Protein AF-A0A661W7A0-F1 (afdb_monomer_lite)

Structure (mmCIF, N/CA/C/O backbone):
data_AF-A0A661W7A0-F1
#
_entry.id   AF-A0A661W7A0-F1
#
loop_
_atom_site.group_PDB
_atom_site.id
_atom_site.type_symbol
_atom_site.label_atom_id
_atom_site.label_alt_id
_atom_site.label_comp_id
_atom_site.label_asym_id
_atom_site.label_entity_id
_atom_site.label_seq_id
_atom_site.pdbx_PDB_ins_code
_atom_site.Cartn_x
_atom_site.Cartn_y
_atom_site.Cartn_z
_atom_site.occupancy
_atom_site.B_iso_or_equiv
_atom_site.auth_seq_id
_atom_site.auth_comp_id
_atom_site.auth_asym_id
_atom_site.auth_atom_id
_atom_site.pdbx_PDB_model_num
ATOM 1 N N . MET A 1 1 ? -23.588 1.847 -6.079 1.00 53.62 1 MET A N 1
ATOM 2 C CA . MET A 1 1 ? -22.283 1.368 -5.558 1.00 53.62 1 MET A CA 1
ATOM 3 C C . MET A 1 1 ? -22.310 1.376 -4.038 1.00 53.62 1 MET A C 1
ATOM 5 O O . MET A 1 1 ? -22.536 2.432 -3.461 1.00 53.62 1 MET A O 1
ATOM 9 N N . THR A 1 2 ? -22.103 0.226 -3.394 1.00 63.53 2 THR A N 1
ATOM 10 C CA . THR A 1 2 ? -21.972 0.144 -1.929 1.00 63.53 2 THR A CA 1
ATOM 11 C C . THR A 1 2 ? -20.716 0.902 -1.459 1.00 63.53 2 THR A C 1
ATOM 13 O O . THR A 1 2 ? -19.738 0.990 -2.209 1.00 63.53 2 THR A O 1
ATOM 16 N N . PRO A 1 3 ? -20.699 1.461 -0.232 1.00 67.06 3 PRO A N 1
ATOM 17 C CA . PRO A 1 3 ? -19.574 2.262 0.277 1.00 67.06 3 PRO A CA 1
ATOM 18 C C . PRO A 1 3 ? -18.248 1.486 0.314 1.00 67.06 3 PRO A C 1
ATOM 20 O O . PRO A 1 3 ? -17.176 2.083 0.244 1.00 67.06 3 PRO A O 1
ATOM 23 N N . ILE A 1 4 ? -18.316 0.153 0.369 1.00 67.00 4 ILE A N 1
ATOM 24 C CA . ILE A 1 4 ? -17.153 -0.737 0.340 1.00 67.00 4 ILE A CA 1
ATOM 25 C C . ILE A 1 4 ? -16.470 -0.752 -1.037 1.00 67.00 4 ILE A C 1
ATOM 27 O O . ILE A 1 4 ? -15.250 -0.650 -1.119 1.00 67.00 4 ILE A O 1
ATOM 31 N N . VAL A 1 5 ? -17.259 -0.780 -2.119 1.00 69.75 5 VAL A N 1
ATOM 32 C CA . VAL A 1 5 ? -16.752 -0.827 -3.499 1.00 69.75 5 VAL A CA 1
ATOM 33 C C . VAL A 1 5 ? -16.096 0.499 -3.869 1.00 69.75 5 VAL A C 1
ATOM 35 O O . VAL A 1 5 ? -15.053 0.501 -4.511 1.00 69.75 5 VAL A O 1
ATOM 38 N N . LYS A 1 6 ? -16.646 1.629 -3.398 1.00 76.12 6 LYS A N 1
ATOM 39 C CA . LYS A 1 6 ? -16.010 2.945 -3.578 1.00 76.12 6 LYS A CA 1
ATOM 40 C C . LYS A 1 6 ? -14.632 3.012 -2.912 1.00 76.12 6 LYS A C 1
ATOM 42 O O . LYS A 1 6 ? -13.691 3.486 -3.530 1.00 76.12 6 LYS A O 1
ATOM 47 N N . ARG A 1 7 ? -14.492 2.513 -1.678 1.00 76.50 7 ARG A N 1
ATOM 48 C CA . ARG A 1 7 ? -13.205 2.507 -0.953 1.00 76.50 7 ARG A CA 1
ATOM 49 C C . ARG A 1 7 ? -12.170 1.611 -1.625 1.00 76.50 7 ARG A C 1
ATOM 51 O O . ARG A 1 7 ? -11.028 2.021 -1.781 1.00 76.50 7 ARG A O 1
ATOM 58 N N . PHE A 1 8 ? -12.584 0.423 -2.060 1.00 78.81 8 PHE A N 1
ATOM 59 C CA . PHE A 1 8 ? -11.712 -0.471 -2.815 1.00 78.81 8 PHE A CA 1
ATOM 60 C C . PHE A 1 8 ? -11.261 0.165 -4.139 1.00 78.81 8 PHE A C 1
ATOM 62 O O . PHE A 1 8 ? -10.077 0.140 -4.446 1.00 78.81 8 PHE A O 1
ATOM 69 N N . ALA A 1 9 ? -12.164 0.835 -4.864 1.00 80.69 9 ALA A N 1
ATOM 70 C CA . ALA A 1 9 ? -11.811 1.566 -6.082 1.00 80.69 9 ALA A CA 1
ATOM 71 C C . ALA A 1 9 ? -10.786 2.688 -5.831 1.00 80.69 9 ALA A C 1
ATOM 73 O O . ALA A 1 9 ? -9.892 2.874 -6.648 1.00 80.69 9 ALA A O 1
ATOM 74 N N . VAL A 1 10 ? -10.865 3.393 -4.694 1.00 84.88 10 VAL A N 1
ATOM 75 C CA . VAL A 1 10 ? -9.853 4.396 -4.308 1.00 84.88 10 VAL A CA 1
ATOM 76 C C . VAL A 1 10 ? -8.488 3.746 -4.072 1.00 84.88 10 VAL A C 1
ATOM 78 O O . VAL A 1 10 ? -7.489 4.268 -4.553 1.00 84.88 10 VAL A O 1
ATOM 81 N N . VAL A 1 11 ? -8.433 2.600 -3.384 1.00 85.06 11 VAL A N 1
ATOM 82 C CA . VAL A 1 11 ? -7.173 1.863 -3.169 1.00 85.06 11 VAL A CA 1
ATOM 83 C C . VAL A 1 11 ? -6.570 1.414 -4.500 1.00 85.06 11 VAL A C 1
ATOM 85 O O . VAL A 1 11 ? -5.377 1.596 -4.714 1.00 85.06 11 VAL A O 1
ATOM 88 N N . VAL A 1 12 ? -7.392 0.888 -5.412 1.00 85.81 12 VAL A N 1
ATOM 89 C CA . VAL A 1 12 ? -6.949 0.471 -6.752 1.00 85.81 12 VAL A CA 1
ATOM 90 C C . VAL A 1 12 ? -6.457 1.664 -7.576 1.00 85.81 12 VAL A C 1
ATOM 92 O O . VAL A 1 12 ? -5.419 1.569 -8.221 1.00 85.81 12 VAL A O 1
ATOM 95 N N . ALA A 1 13 ? -7.154 2.802 -7.531 1.00 87.12 13 ALA A N 1
ATOM 96 C CA . ALA A 1 13 ? -6.725 4.015 -8.224 1.00 87.12 13 ALA A CA 1
ATOM 97 C C . ALA A 1 13 ? -5.393 4.553 -7.672 1.00 87.12 13 ALA A C 1
ATOM 99 O O . ALA A 1 13 ? -4.524 4.954 -8.443 1.00 87.12 13 ALA A O 1
ATOM 100 N N . LEU A 1 14 ? -5.211 4.524 -6.348 1.00 86.88 14 LEU A N 1
ATOM 101 C CA . LEU A 1 14 ? -3.973 4.950 -5.698 1.00 86.88 14 LEU A CA 1
ATOM 102 C C . LEU A 1 14 ? -2.806 3.996 -6.007 1.00 86.88 14 LEU A C 1
ATOM 104 O O . LEU A 1 14 ? -1.687 4.458 -6.223 1.00 86.88 14 LEU A O 1
ATOM 108 N N . LEU A 1 15 ? -3.076 2.687 -6.086 1.00 87.62 15 LEU A N 1
ATOM 109 C CA . L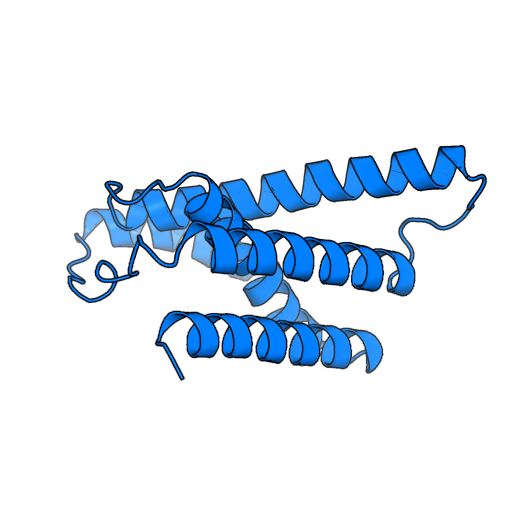EU A 1 15 ? -2.102 1.681 -6.513 1.00 87.62 15 LEU A CA 1
ATOM 110 C C . LEU A 1 15 ? -1.653 1.954 -7.952 1.00 87.62 15 LEU A C 1
ATOM 112 O O . LEU A 1 15 ? -0.465 2.106 -8.199 1.00 87.62 15 LEU A O 1
ATOM 116 N N . ALA A 1 16 ? -2.602 2.137 -8.875 1.00 87.44 16 ALA A N 1
ATOM 117 C CA . ALA A 1 16 ? -2.297 2.447 -10.271 1.00 87.44 16 ALA A CA 1
ATOM 118 C C . ALA A 1 16 ? -1.503 3.757 -10.427 1.00 87.44 16 ALA A C 1
ATOM 120 O O . ALA A 1 16 ? -0.582 3.826 -11.237 1.00 87.44 16 ALA A O 1
ATOM 121 N N . ALA A 1 17 ? -1.826 4.789 -9.640 1.00 87.12 17 ALA A N 1
ATOM 122 C CA . ALA A 1 17 ? -1.077 6.044 -9.636 1.00 87.12 17 ALA A CA 1
ATOM 123 C C . ALA A 1 17 ? 0.360 5.863 -9.119 1.00 87.12 17 ALA A C 1
ATOM 125 O O . ALA A 1 17 ? 1.289 6.444 -9.678 1.00 87.12 17 ALA A O 1
ATOM 126 N N . THR A 1 18 ? 0.544 5.047 -8.077 1.00 86.31 18 THR A N 1
ATOM 127 C CA . THR A 1 18 ? 1.868 4.725 -7.526 1.00 86.31 18 THR A CA 1
ATOM 128 C C . THR A 1 18 ? 2.696 3.937 -8.535 1.00 86.31 18 THR A C 1
ATOM 130 O O . THR A 1 18 ? 3.824 4.327 -8.824 1.00 86.31 18 THR A O 1
ATOM 133 N N . ASP A 1 19 ? 2.119 2.897 -9.136 1.00 86.19 19 ASP A N 1
ATOM 134 C CA . ASP A 1 19 ? 2.790 2.063 -10.135 1.00 86.19 19 ASP A CA 1
ATOM 135 C C . ASP A 1 19 ? 3.199 2.889 -11.357 1.00 86.19 19 ASP A C 1
ATOM 137 O O . ASP A 1 19 ? 4.326 2.770 -11.834 1.00 86.19 19 ASP A O 1
ATOM 141 N N . LEU A 1 20 ? 2.328 3.792 -11.823 1.00 86.25 20 LEU A N 1
ATOM 142 C CA . LEU A 1 20 ? 2.634 4.690 -12.934 1.00 86.25 20 LEU A CA 1
ATOM 143 C C . LEU A 1 20 ? 3.750 5.683 -12.578 1.00 86.25 20 LEU A C 1
ATOM 145 O O . LEU A 1 20 ? 4.636 5.918 -13.394 1.00 86.25 20 LEU A O 1
ATOM 149 N N . ALA A 1 21 ? 3.746 6.237 -11.361 1.00 85.50 21 ALA A N 1
ATOM 150 C CA . ALA A 1 21 ? 4.817 7.115 -10.893 1.00 85.50 21 ALA A CA 1
ATOM 151 C C . ALA A 1 21 ? 6.162 6.377 -10.776 1.00 85.50 21 ALA A C 1
ATOM 153 O O . ALA A 1 21 ? 7.207 6.969 -11.053 1.00 85.50 21 ALA A O 1
ATOM 154 N N . VAL A 1 22 ? 6.138 5.094 -10.394 1.00 82.69 22 VAL A N 1
ATOM 155 C CA . VAL A 1 22 ? 7.328 4.236 -10.335 1.00 82.69 22 VAL A CA 1
ATOM 156 C C . VAL A 1 22 ? 7.841 3.904 -11.736 1.00 82.69 22 VAL A C 1
ATOM 158 O O . VAL A 1 22 ? 9.039 4.033 -11.966 1.00 82.69 22 VAL A O 1
ATOM 161 N N . LEU A 1 23 ? 6.954 3.532 -12.667 1.00 82.12 23 LEU A N 1
ATOM 162 C CA . LEU A 1 23 ? 7.311 3.184 -14.049 1.00 82.12 23 LEU A CA 1
ATOM 163 C C . LEU A 1 23 ? 7.808 4.380 -14.868 1.00 82.12 23 LEU A C 1
ATOM 165 O O . LEU A 1 23 ? 8.690 4.215 -15.702 1.00 82.12 23 LEU A O 1
ATOM 169 N N . LEU A 1 24 ? 7.239 5.570 -14.651 1.00 84.31 24 LEU A N 1
ATOM 170 C CA . LEU A 1 24 ? 7.665 6.809 -15.313 1.00 84.31 24 LEU A CA 1
ATOM 171 C C . LEU A 1 24 ? 8.912 7.437 -14.665 1.00 84.31 24 LEU A C 1
ATOM 173 O O . LEU A 1 24 ? 9.349 8.496 -15.107 1.00 84.31 24 LEU A O 1
ATOM 177 N N . ASP A 1 25 ? 9.454 6.813 -13.613 1.00 81.38 25 ASP A N 1
ATOM 178 C CA . ASP A 1 25 ? 10.658 7.242 -12.893 1.00 81.38 25 ASP A CA 1
ATOM 179 C C . ASP A 1 25 ? 10.619 8.715 -12.429 1.00 81.38 25 ASP A C 1
ATOM 181 O O . ASP A 1 25 ? 11.638 9.399 -12.364 1.00 81.38 25 ASP A O 1
ATOM 185 N N . ILE A 1 26 ? 9.431 9.232 -12.079 1.00 84.19 26 ILE A N 1
ATOM 186 C CA . ILE A 1 26 ? 9.266 10.624 -11.630 1.00 84.19 26 ILE A CA 1
ATOM 187 C C . ILE A 1 26 ? 9.753 10.719 -10.175 1.00 84.19 26 ILE A C 1
ATOM 189 O O . ILE A 1 26 ? 9.036 10.279 -9.273 1.00 84.19 26 ILE A O 1
ATOM 193 N N . PRO A 1 27 ? 10.925 11.318 -9.891 1.00 77.06 27 PRO A N 1
ATOM 194 C CA . PRO A 1 27 ? 11.634 11.109 -8.627 1.00 77.06 27 PRO A CA 1
ATOM 195 C C . PRO A 1 27 ? 10.838 11.577 -7.403 1.00 77.06 27 PRO A C 1
ATOM 197 O O . PRO A 1 27 ? 10.703 10.840 -6.430 1.00 77.06 27 PRO A O 1
ATOM 200 N N . VAL A 1 28 ? 10.243 12.772 -7.463 1.00 83.94 28 VAL A N 1
ATOM 201 C CA . VAL A 1 28 ? 9.478 13.349 -6.342 1.00 83.94 28 VAL A CA 1
ATOM 202 C C . VAL A 1 28 ? 8.138 12.637 -6.151 1.00 83.94 28 VAL A C 1
ATOM 204 O O . VAL A 1 28 ? 7.737 12.333 -5.027 1.00 83.94 28 VAL A O 1
ATOM 207 N N . LEU A 1 29 ? 7.449 12.346 -7.256 1.00 79.38 29 LEU A N 1
ATOM 208 C CA . LEU A 1 29 ? 6.123 11.738 -7.231 1.00 79.38 29 LEU A CA 1
ATOM 209 C C . LEU A 1 29 ? 6.200 10.284 -6.752 1.00 79.38 29 LEU A C 1
ATOM 211 O O . LEU A 1 29 ? 5.429 9.886 -5.882 1.00 79.38 29 LEU A O 1
ATOM 215 N N . ARG A 1 30 ? 7.187 9.526 -7.247 1.00 82.31 30 ARG A N 1
ATOM 216 C CA . ARG A 1 30 ? 7.477 8.157 -6.815 1.00 82.31 30 ARG A CA 1
ATOM 217 C C . ARG A 1 30 ? 7.776 8.086 -5.323 1.00 82.31 30 ARG A C 1
ATOM 219 O O . ARG A 1 30 ? 7.245 7.208 -4.651 1.00 82.31 30 ARG A O 1
ATOM 226 N N . GLN A 1 31 ? 8.593 9.003 -4.803 1.00 80.50 31 GLN A N 1
ATOM 227 C CA . GLN A 1 31 ? 8.963 9.015 -3.387 1.00 80.50 31 GLN A CA 1
ATOM 228 C C . GLN A 1 31 ? 7.739 9.271 -2.497 1.00 80.50 31 GLN A C 1
ATOM 230 O O . GLN A 1 31 ? 7.494 8.519 -1.558 1.00 80.50 31 GLN A O 1
ATOM 235 N N . LEU A 1 32 ? 6.947 10.304 -2.810 1.00 84.06 32 LEU A N 1
ATOM 236 C CA . LEU A 1 32 ? 5.788 10.699 -2.003 1.00 84.06 32 LEU A CA 1
ATOM 237 C C . LEU A 1 32 ? 4.657 9.66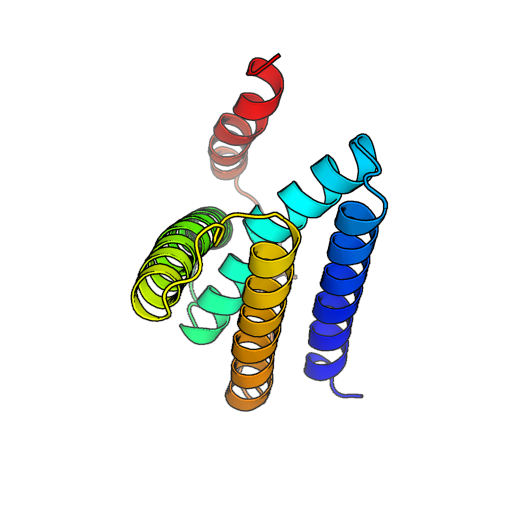7 -2.057 1.00 84.06 32 LEU A C 1
ATOM 239 O O . LEU A 1 32 ? 4.157 9.256 -1.008 1.00 84.06 32 LEU A O 1
ATOM 243 N N . LEU A 1 33 ? 4.259 9.238 -3.261 1.00 84.56 33 LEU A N 1
ATOM 244 C CA . LEU A 1 33 ? 3.203 8.236 -3.417 1.00 84.56 33 LEU A CA 1
ATOM 245 C C . LEU A 1 33 ? 3.654 6.872 -2.923 1.00 84.56 33 LEU A C 1
ATOM 247 O O . LEU A 1 33 ? 2.913 6.247 -2.175 1.00 84.56 33 LEU A O 1
ATOM 251 N N . GLY A 1 34 ? 4.866 6.441 -3.276 1.00 83.88 34 GLY A N 1
ATOM 252 C CA . GLY A 1 34 ? 5.421 5.174 -2.819 1.00 83.88 34 GLY A CA 1
ATOM 253 C C . GLY A 1 34 ? 5.457 5.114 -1.299 1.00 83.88 34 GLY A C 1
ATOM 254 O O . GLY A 1 34 ? 4.861 4.217 -0.710 1.00 83.88 34 GLY A O 1
ATOM 255 N N . PHE A 1 35 ? 6.063 6.108 -0.646 1.00 84.69 35 PHE A N 1
ATOM 256 C CA . PHE A 1 35 ? 6.107 6.160 0.813 1.00 84.69 35 PHE A CA 1
ATOM 257 C C . PHE A 1 35 ? 4.701 6.135 1.422 1.00 84.69 35 PHE A C 1
ATOM 259 O O . PHE A 1 35 ? 4.388 5.264 2.229 1.00 84.69 35 PHE A O 1
ATOM 266 N N . SER A 1 36 ? 3.812 7.035 0.995 1.00 85.38 36 SER A N 1
ATOM 267 C CA . SER A 1 36 ? 2.457 7.099 1.551 1.00 85.38 36 SER A CA 1
ATOM 268 C C . SER A 1 36 ? 1.679 5.792 1.338 1.00 85.38 36 SER A C 1
ATOM 270 O O . SER A 1 36 ? 0.999 5.309 2.246 1.00 85.38 36 SER A O 1
ATOM 272 N N . PHE A 1 37 ? 1.820 5.170 0.167 1.00 86.62 37 PHE A N 1
ATOM 273 C CA . PHE A 1 37 ? 1.149 3.921 -0.158 1.00 86.62 37 PHE A CA 1
ATOM 274 C C . PHE A 1 37 ? 1.694 2.756 0.670 1.00 86.62 37 PHE A C 1
ATOM 276 O O . PHE A 1 37 ? 0.940 2.116 1.406 1.00 86.62 37 PHE A O 1
ATOM 283 N N . PHE A 1 38 ? 3.001 2.501 0.598 1.00 85.44 38 PHE A N 1
ATOM 284 C CA . PHE A 1 38 ? 3.644 1.355 1.241 1.00 85.44 38 PHE A CA 1
ATOM 285 C C . PHE A 1 38 ? 3.641 1.441 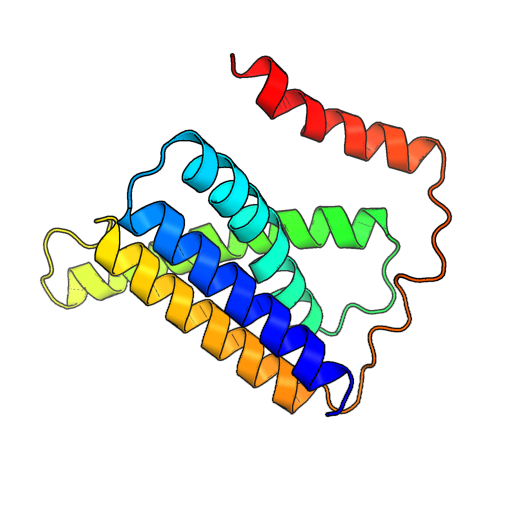2.770 1.00 85.44 38 PHE A C 1
ATOM 287 O O . PHE A 1 38 ? 3.661 0.402 3.429 1.00 85.44 38 PHE A O 1
ATOM 294 N N . THR A 1 39 ? 3.575 2.639 3.355 1.00 86.25 39 THR A N 1
ATOM 295 C CA . THR A 1 39 ? 3.554 2.827 4.815 1.00 86.25 39 THR A CA 1
ATOM 296 C C . THR A 1 39 ? 2.174 2.627 5.435 1.00 86.25 39 THR A C 1
ATOM 298 O O . THR A 1 39 ? 2.086 2.173 6.575 1.00 86.25 39 THR A O 1
ATOM 301 N N . PHE A 1 40 ? 1.091 2.953 4.726 1.00 84.19 40 PHE A N 1
ATOM 302 C CA . PHE A 1 40 ? -0.251 2.933 5.317 1.00 84.19 40 PHE A CA 1
ATOM 303 C C . PHE A 1 40 ? -1.177 1.902 4.679 1.00 84.19 40 PHE A C 1
ATOM 305 O O . PHE A 1 40 ? -1.877 1.185 5.391 1.00 84.19 40 PHE A O 1
ATOM 312 N N . VAL A 1 41 ? -1.209 1.807 3.350 1.00 86.06 41 VAL A N 1
ATOM 313 C CA . VAL A 1 41 ? -2.256 1.066 2.636 1.00 86.06 41 VAL A CA 1
ATOM 314 C C . VAL A 1 41 ? -2.252 -0.433 2.939 1.00 86.06 41 VAL A C 1
ATOM 316 O O . VAL A 1 41 ? -3.311 -0.931 3.335 1.00 86.06 41 VAL A O 1
ATOM 319 N N . PRO A 1 42 ? -1.135 -1.180 2.805 1.00 84.44 42 PRO A N 1
ATOM 320 C CA . PRO A 1 42 ? -1.175 -2.618 3.037 1.00 84.44 42 PRO A CA 1
ATOM 321 C C . PRO A 1 42 ? -1.404 -2.915 4.525 1.00 84.44 42 PRO A C 1
ATOM 323 O O . PRO A 1 42 ? -2.188 -3.803 4.847 1.00 84.44 42 PRO A O 1
ATOM 326 N N . GLY A 1 43 ? -0.854 -2.106 5.436 1.00 86.75 43 GLY A N 1
ATOM 327 C CA . GLY A 1 43 ? -1.140 -2.183 6.869 1.00 86.75 43 GLY A CA 1
ATOM 328 C C . GLY A 1 43 ? -2.624 -2.026 7.221 1.00 86.75 43 GLY A C 1
ATOM 329 O O . GLY A 1 43 ? -3.177 -2.851 7.949 1.00 86.75 43 GLY A O 1
ATOM 330 N N . ILE A 1 44 ? -3.312 -1.029 6.653 1.00 83.25 44 ILE A N 1
ATOM 331 C CA . ILE A 1 44 ? -4.763 -0.842 6.838 1.00 83.25 44 ILE A CA 1
ATOM 332 C C . ILE A 1 44 ? -5.536 -2.053 6.295 1.00 83.25 44 ILE A C 1
ATOM 334 O O . ILE A 1 44 ? -6.499 -2.512 6.916 1.00 83.25 44 ILE A O 1
ATOM 338 N N . LEU A 1 45 ? -5.116 -2.585 5.145 1.00 82.12 45 LEU A N 1
ATOM 339 C CA . LEU A 1 45 ? -5.748 -3.737 4.499 1.00 82.12 45 LEU A CA 1
ATOM 340 C C . LEU A 1 45 ? -5.621 -5.009 5.348 1.00 82.12 45 LEU A C 1
ATOM 342 O O . LEU A 1 45 ? -6.592 -5.750 5.513 1.00 82.12 45 LEU A O 1
ATOM 346 N N . VAL A 1 46 ? -4.449 -5.240 5.939 1.00 83.38 46 VAL A N 1
ATOM 347 C CA . VAL A 1 46 ? -4.219 -6.382 6.827 1.00 83.38 46 VAL A CA 1
ATOM 348 C C . VAL A 1 46 ? -4.946 -6.173 8.164 1.00 83.38 46 VAL A C 1
ATOM 350 O O . VAL A 1 46 ? -5.616 -7.090 8.632 1.00 83.38 46 VAL A O 1
ATOM 353 N N . LEU A 1 47 ? -4.966 -4.962 8.735 1.00 81.75 47 LEU A N 1
ATOM 354 C CA . LEU A 1 47 ? -5.769 -4.643 9.932 1.00 81.75 47 LEU A CA 1
ATOM 355 C C . LEU A 1 47 ? -7.248 -4.991 9.760 1.00 81.75 47 LEU A C 1
ATOM 357 O O . LEU A 1 47 ? -7.905 -5.522 10.661 1.00 81.75 47 LEU A O 1
ATOM 361 N N . TYR A 1 48 ? -7.767 -4.690 8.578 1.00 74.12 48 TYR A N 1
ATOM 362 C CA . TYR A 1 48 ? -9.128 -4.995 8.197 1.00 74.12 48 TYR A CA 1
ATOM 363 C C . TYR A 1 48 ? -9.372 -6.500 8.068 1.00 74.12 48 TYR A C 1
ATOM 365 O O . TYR A 1 48 ? -10.405 -7.004 8.518 1.00 74.12 48 TYR A O 1
ATOM 373 N N . LEU A 1 49 ? -8.398 -7.237 7.530 1.00 74.62 49 LEU A N 1
ATOM 374 C CA . LEU A 1 49 ? -8.425 -8.693 7.524 1.00 74.62 49 LEU A CA 1
ATOM 375 C C . LEU A 1 49 ? -8.454 -9.249 8.958 1.00 74.62 49 LEU A C 1
ATOM 377 O O . LEU A 1 49 ? -9.182 -10.199 9.223 1.00 74.62 49 LEU A O 1
ATOM 381 N N . LEU A 1 50 ? -7.754 -8.646 9.919 1.00 74.94 50 LEU A N 1
ATOM 382 C CA . LEU A 1 50 ? -7.780 -9.110 11.311 1.00 74.94 50 LEU A CA 1
ATOM 383 C C . LEU A 1 50 ? -9.020 -8.642 12.109 1.00 74.94 50 LEU A C 1
ATOM 385 O O . LEU A 1 50 ? -9.225 -9.108 13.227 1.00 74.94 50 LEU A O 1
ATOM 389 N N . ARG A 1 51 ? -9.891 -7.782 11.553 1.00 70.12 51 ARG A N 1
ATOM 390 C CA . ARG A 1 51 ? -11.083 -7.206 12.227 1.00 70.12 51 ARG A CA 1
ATOM 391 C C . ARG A 1 51 ? -10.771 -6.475 13.543 1.00 70.12 51 ARG A C 1
ATOM 393 O O . ARG A 1 51 ? -11.572 -6.483 14.480 1.00 70.12 51 ARG A O 1
ATOM 400 N N . LEU A 1 52 ? -9.645 -5.770 13.598 1.00 65.88 52 LEU A N 1
ATOM 401 C CA . LEU A 1 52 ? -9.206 -5.011 14.774 1.00 65.88 52 LEU A CA 1
ATOM 402 C C . LEU A 1 52 ? -9.958 -3.663 14.924 1.00 65.88 52 LEU A C 1
ATOM 404 O O . LEU A 1 52 ? -9.400 -2.570 14.858 1.00 65.88 52 LEU A O 1
ATOM 408 N N . GLY A 1 53 ? -11.284 -3.730 15.095 1.00 61.56 53 GLY A N 1
ATOM 409 C CA . GLY A 1 53 ? -12.165 -2.553 15.101 1.00 61.56 53 GLY A CA 1
ATOM 410 C C . GLY A 1 53 ? -12.157 -1.738 16.399 1.00 61.56 53 GLY A C 1
ATOM 411 O O . GLY A 1 53 ? -12.430 -0.535 16.362 1.00 61.56 53 GLY A O 1
ATOM 412 N N . ARG A 1 54 ? -11.820 -2.367 17.533 1.00 66.12 54 ARG A N 1
ATOM 413 C CA . ARG A 1 54 ? -11.951 -1.786 18.885 1.00 66.12 54 ARG A CA 1
ATOM 414 C C . ARG A 1 54 ? -10.739 -0.991 19.383 1.00 66.12 54 ARG A C 1
ATOM 416 O O . ARG A 1 54 ? -10.770 -0.509 20.506 1.00 66.12 54 ARG A O 1
ATOM 423 N N . LEU A 1 55 ? -9.699 -0.835 18.568 1.00 70.38 55 LEU A N 1
ATOM 424 C CA . LEU A 1 55 ? -8.482 -0.137 18.981 1.00 70.38 55 LEU A CA 1
ATOM 425 C C . LEU A 1 55 ? -8.641 1.389 18.939 1.00 70.38 55 LEU A C 1
ATOM 427 O O . LEU A 1 55 ? -9.376 1.921 18.091 1.00 70.38 55 LEU A O 1
ATOM 431 N N . GLY A 1 56 ? -7.913 2.073 19.828 1.00 72.44 56 GLY A N 1
ATOM 432 C CA . GLY A 1 56 ? -7.738 3.527 19.801 1.00 72.44 56 GLY A CA 1
ATOM 433 C C . GLY A 1 56 ? -7.079 4.003 18.501 1.00 72.44 56 GLY A C 1
ATOM 434 O O . GLY A 1 56 ? -6.526 3.205 17.742 1.00 72.44 56 GLY A O 1
ATOM 435 N N . LEU A 1 57 ? -7.154 5.303 18.203 1.00 71.44 57 LEU A N 1
ATOM 436 C CA . LEU A 1 57 ? -6.625 5.855 16.948 1.00 71.44 57 LEU A CA 1
ATOM 437 C C . LEU A 1 57 ? -5.108 5.705 16.850 1.00 71.44 57 LEU A C 1
ATOM 439 O O . LEU A 1 57 ? -4.615 5.241 15.825 1.00 71.44 57 LEU A O 1
ATOM 443 N N . THR A 1 58 ? -4.384 6.041 17.916 1.00 75.31 58 THR A N 1
ATOM 444 C CA . THR A 1 58 ? -2.921 5.903 17.955 1.00 75.31 58 THR A CA 1
ATOM 445 C C . THR A 1 58 ? -2.507 4.462 17.736 1.00 75.31 58 THR A C 1
ATOM 447 O O . THR A 1 58 ? -1.668 4.176 16.889 1.00 75.31 58 THR A O 1
ATOM 450 N N . GLU A 1 59 ? -3.170 3.543 18.429 1.00 77.62 59 GLU A N 1
ATOM 451 C CA . GLU A 1 59 ? -2.914 2.116 18.299 1.00 77.62 59 GLU A CA 1
ATOM 452 C C . GLU A 1 59 ? -3.210 1.629 16.878 1.00 77.62 59 GLU A C 1
ATOM 454 O O . GLU A 1 59 ? -2.402 0.914 16.305 1.00 77.62 59 GLU A O 1
ATOM 459 N N . LYS A 1 60 ? -4.297 2.091 16.245 1.00 79.75 60 LYS A N 1
ATOM 460 C CA . LYS A 1 60 ? -4.593 1.788 14.835 1.00 79.75 60 LYS A CA 1
ATOM 461 C C . LYS A 1 60 ? -3.532 2.321 13.883 1.00 79.75 60 LYS A C 1
ATOM 463 O O . LYS A 1 60 ? -3.173 1.606 12.956 1.00 79.75 60 LYS A O 1
ATOM 468 N N . VAL A 1 61 ? -3.051 3.549 14.069 1.00 81.31 61 VAL A N 1
ATOM 469 C CA . VAL A 1 61 ? -2.041 4.139 13.178 1.00 81.31 61 VAL A CA 1
ATOM 470 C C . VAL A 1 61 ? -0.703 3.430 13.352 1.00 81.31 61 VAL A C 1
ATOM 472 O O . VAL A 1 61 ? -0.138 2.965 12.366 1.00 81.31 61 VAL A O 1
ATOM 475 N N . VAL A 1 62 ? -0.228 3.281 14.589 1.00 84.19 62 VAL A N 1
ATOM 476 C CA . VAL A 1 62 ? 1.037 2.599 14.895 1.00 84.19 62 VAL A CA 1
ATOM 477 C C . VAL A 1 62 ? 0.987 1.147 14.430 1.00 84.19 62 VAL A C 1
ATOM 479 O O . VAL A 1 62 ? 1.905 0.687 13.754 1.00 84.19 62 VAL A O 1
ATOM 482 N N . LEU A 1 63 ? -0.109 0.439 14.717 1.00 84.44 63 LEU A N 1
ATOM 483 C CA . LEU A 1 63 ? -0.285 -0.942 14.287 1.00 84.44 63 LEU A CA 1
ATOM 484 C C . LEU A 1 63 ? -0.412 -1.038 12.770 1.00 84.44 63 LEU A C 1
ATOM 486 O O . LEU A 1 63 ? 0.150 -1.953 12.191 1.00 84.44 63 LEU A O 1
ATOM 490 N N . SER A 1 64 ? -1.082 -0.092 12.109 1.00 85.75 64 SER A N 1
ATOM 491 C CA . SER A 1 64 ? -1.141 -0.052 10.649 1.00 85.75 64 SER A CA 1
ATOM 492 C C . SER A 1 64 ? 0.251 0.077 10.055 1.00 85.75 64 SER A C 1
ATOM 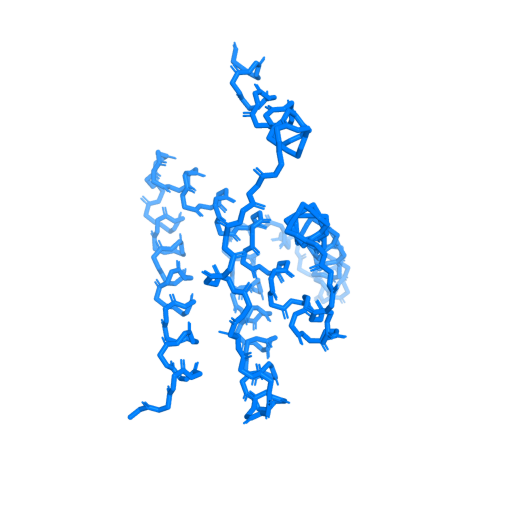494 O O . SER A 1 64 ? 0.610 -0.720 9.200 1.00 85.75 64 S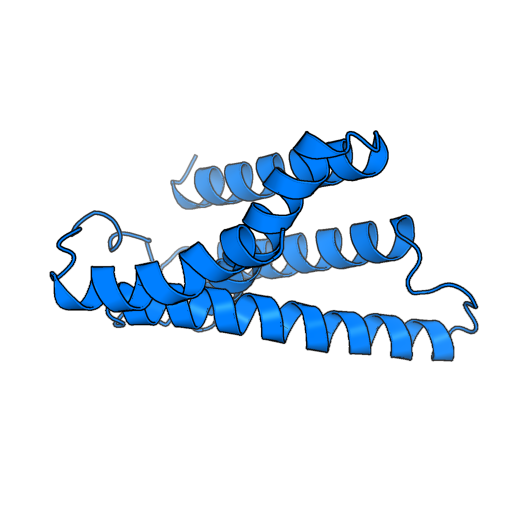ER A O 1
ATOM 496 N N . VAL A 1 65 ? 1.041 1.048 10.512 1.00 88.00 65 VAL A N 1
ATOM 497 C CA . VAL A 1 65 ? 2.399 1.279 10.007 1.00 88.00 65 VAL A CA 1
ATOM 498 C C . VAL A 1 65 ? 3.284 0.062 10.270 1.00 88.00 65 VAL A C 1
ATOM 500 O O . VAL A 1 65 ? 3.933 -0.432 9.349 1.00 88.00 65 VAL A O 1
ATOM 503 N N . GLY A 1 66 ? 3.256 -0.479 11.491 1.00 88.06 66 GLY A N 1
ATOM 504 C CA . GLY A 1 66 ? 4.010 -1.680 11.849 1.00 88.06 66 GLY A CA 1
ATOM 505 C C . GLY A 1 66 ? 3.631 -2.881 10.983 1.00 88.06 66 GLY A C 1
ATOM 506 O O . GLY A 1 66 ? 4.501 -3.529 10.412 1.00 88.06 66 GLY A O 1
ATOM 507 N N . LEU A 1 67 ? 2.333 -3.126 10.802 1.00 87.69 67 LEU A N 1
ATOM 508 C CA . LEU A 1 67 ? 1.813 -4.220 9.981 1.00 87.69 67 LEU A CA 1
ATOM 509 C C . LEU A 1 67 ? 2.142 -4.026 8.495 1.00 87.69 67 LEU A C 1
ATOM 511 O O . LEU A 1 67 ? 2.393 -5.004 7.800 1.00 87.69 67 LEU A O 1
ATOM 515 N N . SER A 1 68 ? 2.197 -2.777 8.025 1.00 90.06 68 SER A N 1
ATOM 516 C CA . SER A 1 68 ? 2.664 -2.401 6.687 1.00 90.06 68 SER A CA 1
ATOM 517 C C . SER A 1 68 ? 4.114 -2.826 6.469 1.00 90.06 68 SER A C 1
ATOM 519 O O . SER A 1 68 ? 4.416 -3.537 5.513 1.00 90.06 68 SER A O 1
ATOM 521 N N . VAL A 1 69 ? 5.001 -2.437 7.390 1.00 90.06 69 VAL A N 1
ATOM 522 C CA . VAL A 1 69 ? 6.437 -2.746 7.327 1.00 90.06 69 VAL A CA 1
ATOM 523 C C . VAL A 1 69 ? 6.677 -4.247 7.478 1.00 90.06 69 VAL A C 1
ATOM 525 O O . VAL A 1 69 ? 7.426 -4.829 6.695 1.00 90.06 69 VAL A O 1
ATOM 528 N N . SER A 1 70 ? 6.009 -4.903 8.432 1.00 91.00 70 SER A N 1
ATOM 529 C CA . SER A 1 70 ? 6.090 -6.357 8.605 1.00 91.00 70 SER A CA 1
ATOM 530 C C . SER A 1 70 ? 5.606 -7.103 7.364 1.00 91.00 70 SER A C 1
ATOM 532 O O . SER A 1 70 ? 6.256 -8.056 6.939 1.00 91.00 70 SER A O 1
ATOM 534 N N . PHE A 1 71 ? 4.502 -6.660 6.753 1.00 90.12 71 PHE A N 1
ATOM 535 C CA . PHE A 1 71 ? 4.009 -7.233 5.505 1.00 90.12 71 PHE A CA 1
ATOM 536 C C . PHE A 1 71 ? 5.026 -7.065 4.374 1.00 90.12 71 PHE A C 1
ATOM 538 O O . PHE A 1 71 ? 5.335 -8.047 3.708 1.00 90.12 71 PHE A O 1
ATOM 545 N N . LEU A 1 72 ? 5.593 -5.866 4.199 1.00 89.12 72 LEU A N 1
ATOM 546 C CA . LEU A 1 72 ? 6.609 -5.601 3.176 1.00 89.12 72 LEU A CA 1
ATOM 547 C C . LEU A 1 72 ? 7.826 -6.521 3.323 1.00 89.12 72 LEU A C 1
ATOM 549 O O . LEU A 1 72 ? 8.270 -7.113 2.344 1.00 89.12 72 LEU A O 1
ATOM 553 N N . MET A 1 73 ? 8.337 -6.670 4.548 1.00 90.06 73 MET A N 1
ATOM 554 C CA . MET A 1 73 ? 9.517 -7.490 4.835 1.00 90.06 73 MET A CA 1
ATOM 555 C C . MET A 1 73 ? 9.255 -8.980 4.604 1.00 90.06 73 MET A C 1
ATOM 557 O O . MET A 1 73 ? 10.030 -9.647 3.919 1.00 90.06 73 MET A O 1
ATOM 561 N N . LEU A 1 74 ? 8.150 -9.509 5.141 1.00 90.06 74 LEU A N 1
ATOM 562 C CA . LEU A 1 74 ? 7.791 -10.920 4.977 1.00 90.06 74 LEU A CA 1
ATOM 563 C C . LEU A 1 74 ? 7.463 -11.250 3.519 1.00 90.06 74 LEU A C 1
ATOM 565 O O . LEU A 1 74 ? 7.886 -12.288 3.012 1.00 90.06 74 LEU A O 1
ATOM 569 N N . TYR A 1 75 ? 6.736 -10.365 2.837 1.00 88.12 75 TYR A N 1
ATOM 570 C CA . TYR A 1 75 ? 6.387 -10.545 1.434 1.00 88.12 75 TYR A CA 1
ATOM 571 C C . TYR A 1 75 ? 7.620 -10.453 0.532 1.00 88.12 75 TYR A C 1
ATOM 573 O O . TYR A 1 75 ? 7.808 -11.308 -0.328 1.00 88.12 75 TYR A O 1
ATOM 581 N N . GLY A 1 76 ? 8.502 -9.479 0.765 1.00 87.75 76 GLY A N 1
ATOM 582 C CA . GLY A 1 76 ? 9.769 -9.364 0.045 1.00 87.75 76 GLY A CA 1
ATOM 583 C C . GLY A 1 76 ? 10.646 -10.605 0.219 1.00 87.75 76 GLY A C 1
ATOM 584 O O . GLY A 1 76 ? 11.156 -11.137 -0.765 1.00 87.75 76 GLY A O 1
ATOM 585 N N . LEU A 1 77 ? 10.752 -11.134 1.444 1.00 87.56 77 LEU A N 1
ATOM 586 C CA . LEU A 1 77 ? 11.464 -12.386 1.715 1.00 87.56 77 LEU A CA 1
ATOM 587 C C . LEU A 1 77 ? 10.831 -13.578 0.983 1.00 87.56 77 LEU A C 1
ATOM 589 O O . LEU A 1 77 ? 11.551 -14.409 0.423 1.00 87.56 77 LEU A O 1
ATOM 593 N N . PHE A 1 78 ? 9.498 -13.656 0.969 1.00 87.12 78 PHE A N 1
ATOM 594 C CA . PHE A 1 78 ? 8.759 -14.693 0.253 1.00 87.12 78 PHE A CA 1
ATOM 595 C C . PHE A 1 78 ? 9.019 -14.630 -1.255 1.00 87.12 78 PHE A C 1
ATOM 597 O O . PHE A 1 78 ? 9.387 -15.644 -1.843 1.00 87.12 78 PHE A O 1
ATOM 604 N N . VAL A 1 79 ? 8.897 -13.449 -1.871 1.00 85.94 79 VAL A N 1
ATOM 605 C CA . VAL A 1 79 ? 9.156 -13.244 -3.305 1.00 85.94 79 VAL A CA 1
ATOM 606 C C . VAL A 1 79 ? 10.604 -13.573 -3.647 1.00 85.94 79 VAL A C 1
ATOM 608 O O . VAL A 1 79 ? 10.853 -14.288 -4.616 1.00 85.94 79 VAL A O 1
ATOM 611 N N . ASN A 1 80 ? 11.557 -13.111 -2.836 1.00 86.62 80 ASN A N 1
ATOM 612 C CA . ASN A 1 80 ? 12.973 -13.392 -3.038 1.00 86.62 80 ASN A CA 1
ATOM 613 C C . ASN A 1 80 ? 13.263 -14.900 -2.988 1.00 86.62 80 ASN A C 1
ATOM 615 O O . ASN A 1 80 ? 13.900 -15.442 -3.887 1.00 86.62 80 ASN A O 1
ATOM 619 N N . SER A 1 81 ? 12.738 -15.593 -1.974 1.00 85.88 81 SER A N 1
ATOM 620 C CA . SER A 1 81 ? 12.934 -17.038 -1.815 1.00 85.88 81 SER A CA 1
ATOM 621 C C . SER A 1 81 ? 12.260 -17.822 -2.943 1.00 85.88 81 SER A C 1
ATOM 623 O O . SER A 1 81 ? 12.892 -18.672 -3.560 1.00 85.88 81 SER A O 1
ATOM 625 N N . ALA A 1 82 ? 11.003 -17.504 -3.267 1.00 85.00 82 ALA A N 1
ATOM 626 C CA . ALA A 1 82 ? 10.265 -18.157 -4.345 1.00 85.00 82 ALA A CA 1
ATOM 627 C C . ALA A 1 82 ? 10.959 -17.983 -5.704 1.00 85.00 82 ALA A C 1
ATOM 629 O O . ALA A 1 82 ? 11.026 -18.923 -6.488 1.00 85.00 82 ALA A O 1
ATOM 630 N N . SER A 1 83 ? 11.523 -16.805 -5.966 1.00 79.88 83 SER A N 1
ATOM 631 C CA . SER A 1 83 ? 12.212 -16.526 -7.226 1.00 79.88 83 SER A CA 1
ATOM 632 C C . SER A 1 83 ? 13.557 -17.246 -7.343 1.00 79.88 83 SER A C 1
ATOM 634 O O . SER A 1 83 ? 13.878 -17.747 -8.419 1.00 79.88 83 SER A O 1
ATOM 636 N N . LEU A 1 84 ? 14.306 -17.370 -6.238 1.00 81.69 84 LEU A N 1
ATOM 637 C CA . LEU A 1 84 ? 15.519 -18.195 -6.183 1.00 81.69 84 LEU A CA 1
ATOM 638 C C . LEU A 1 84 ? 15.208 -19.672 -6.467 1.00 81.69 84 LEU A C 1
ATOM 640 O O . LEU A 1 84 ? 15.949 -20.316 -7.202 1.00 81.69 84 LEU A O 1
ATOM 644 N N . LEU A 1 85 ? 14.090 -20.200 -5.950 1.00 82.62 85 LEU A N 1
ATOM 645 C CA . LEU A 1 85 ? 13.650 -21.572 -6.247 1.00 82.62 85 LEU A CA 1
ATOM 646 C C . LEU A 1 85 ? 13.288 -21.785 -7.727 1.00 82.62 85 LEU A C 1
ATOM 648 O O . LEU A 1 85 ? 13.435 -22.893 -8.235 1.00 82.62 85 LEU A O 1
ATOM 652 N N . VAL A 1 86 ? 12.810 -20.744 -8.412 1.00 79.69 86 VAL A N 1
ATOM 653 C CA . VAL A 1 86 ? 12.452 -20.783 -9.842 1.00 79.69 86 VAL A CA 1
ATOM 654 C C . VAL A 1 86 ? 13.677 -20.546 -10.746 1.00 79.69 86 VAL A C 1
ATOM 656 O O . VAL A 1 86 ? 13.588 -20.729 -11.957 1.00 79.69 86 VAL A O 1
ATOM 659 N N . GLY A 1 87 ? 14.836 -20.197 -10.173 1.00 76.69 87 GLY A N 1
ATOM 660 C CA . GLY A 1 87 ? 16.069 -19.932 -10.920 1.00 76.69 87 GLY A CA 1
ATOM 661 C C . GLY A 1 87 ? 16.109 -18.547 -11.570 1.00 76.69 87 GLY A C 1
ATOM 662 O O . GLY A 1 87 ? 16.764 -18.372 -12.592 1.00 76.69 87 GLY A O 1
ATOM 663 N N . TYR A 1 88 ? 15.380 -17.570 -11.022 1.00 75.12 88 TYR A N 1
ATOM 664 C CA . TYR A 1 88 ? 15.380 -16.197 -11.525 1.00 75.12 88 TYR A CA 1
ATOM 665 C C . TYR A 1 88 ? 16.455 -15.358 -10.819 1.00 75.12 88 TYR A C 1
ATOM 667 O O . TYR A 1 88 ? 16.369 -15.126 -9.613 1.00 75.12 88 TYR A O 1
ATOM 675 N N . ASP A 1 89 ? 17.438 -14.856 -11.571 1.00 69.00 89 ASP A N 1
ATOM 676 C CA . ASP A 1 89 ? 18.637 -14.205 -11.012 1.00 69.00 89 ASP A CA 1
ATOM 677 C C . ASP A 1 89 ? 18.429 -12.758 -10.512 1.00 69.00 89 ASP A C 1
ATOM 679 O O . ASP A 1 89 ? 19.286 -12.214 -9.819 1.00 69.00 89 ASP A O 1
ATOM 683 N N . THR A 1 90 ? 17.303 -12.098 -10.829 1.00 70.00 90 THR A N 1
ATOM 684 C CA . THR A 1 90 ? 17.058 -10.679 -10.456 1.00 70.00 90 THR A CA 1
ATOM 685 C C . THR A 1 90 ? 15.686 -10.417 -9.810 1.00 70.00 90 THR A C 1
ATOM 687 O O . THR A 1 90 ? 14.915 -9.567 -10.268 1.00 70.00 90 THR A O 1
ATOM 690 N N . PRO A 1 91 ? 15.342 -11.112 -8.711 1.00 63.97 91 PRO A N 1
ATOM 691 C CA . PRO A 1 91 ? 13.995 -11.075 -8.136 1.00 63.97 91 PRO A CA 1
ATOM 692 C C . PRO A 1 91 ? 13.613 -9.734 -7.504 1.00 63.97 91 PRO A C 1
ATOM 694 O O . PRO A 1 91 ? 12.438 -9.388 -7.438 1.00 63.97 91 PRO A O 1
ATOM 697 N N . LEU A 1 92 ? 14.615 -8.966 -7.075 1.00 68.31 92 LEU A N 1
ATOM 698 C CA . LEU A 1 92 ? 14.466 -7.655 -6.439 1.00 68.31 92 LEU A CA 1
ATOM 699 C C . LEU A 1 92 ? 14.539 -6.490 -7.439 1.00 68.31 92 LEU A C 1
ATOM 701 O O . LEU A 1 92 ? 14.671 -5.336 -7.036 1.00 68.31 92 LEU A O 1
ATOM 705 N N . SER A 1 93 ? 14.462 -6.774 -8.742 1.00 79.31 93 SER A N 1
ATOM 706 C CA . SER A 1 93 ? 14.333 -5.725 -9.753 1.00 79.31 93 SER A CA 1
ATOM 707 C C . SER A 1 93 ? 13.004 -4.973 -9.584 1.00 79.31 93 SER A C 1
ATOM 709 O O . SER A 1 93 ? 11.999 -5.535 -9.144 1.00 79.31 93 SER A O 1
ATOM 711 N N . THR A 1 94 ? 12.979 -3.689 -9.944 1.00 76.38 94 THR A N 1
ATOM 712 C CA . THR A 1 94 ? 11.840 -2.790 -9.699 1.00 76.38 94 THR A CA 1
ATOM 713 C C . THR A 1 94 ? 10.535 -3.339 -10.273 1.00 76.38 94 THR A C 1
ATOM 715 O O . THR A 1 94 ? 9.507 -3.332 -9.605 1.00 76.38 94 THR A O 1
ATOM 718 N N . VAL A 1 95 ? 10.576 -3.871 -11.496 1.00 78.94 95 VAL A N 1
ATOM 719 C CA . VAL A 1 95 ? 9.388 -4.373 -12.200 1.00 78.94 95 VAL A CA 1
ATOM 720 C C . VAL A 1 95 ? 8.776 -5.610 -11.518 1.00 78.94 95 VAL A C 1
ATOM 722 O O . VAL A 1 95 ? 7.595 -5.550 -11.173 1.00 78.94 95 VAL A O 1
ATOM 725 N N . PRO A 1 96 ? 9.511 -6.718 -11.271 1.00 79.69 96 PRO A N 1
ATOM 726 C CA . PRO A 1 96 ? 8.933 -7.896 -10.619 1.00 79.69 96 PRO A CA 1
ATOM 727 C C . PRO A 1 96 ? 8.451 -7.615 -9.190 1.00 79.69 96 PRO A C 1
ATOM 729 O O . PRO A 1 96 ? 7.421 -8.155 -8.777 1.00 79.69 96 PRO A O 1
ATOM 732 N N . VAL A 1 97 ? 9.124 -6.731 -8.449 1.00 80.62 97 VAL A N 1
ATOM 733 C CA . VAL A 1 97 ? 8.688 -6.337 -7.100 1.00 80.62 97 VAL A CA 1
ATOM 734 C C . VAL A 1 97 ? 7.391 -5.530 -7.149 1.00 80.62 97 VAL A C 1
ATOM 736 O O . VAL A 1 97 ? 6.460 -5.852 -6.417 1.00 80.62 97 VAL A O 1
ATOM 739 N N . VAL A 1 98 ? 7.286 -4.533 -8.034 1.00 83.44 98 VAL A N 1
ATOM 740 C CA . VAL A 1 98 ? 6.053 -3.741 -8.195 1.00 83.44 98 VAL A CA 1
ATOM 741 C C . VAL A 1 98 ? 4.890 -4.642 -8.606 1.00 83.44 98 VAL A C 1
ATOM 743 O O . VAL A 1 98 ? 3.851 -4.626 -7.959 1.00 83.44 98 VAL A O 1
ATOM 746 N N . VAL A 1 99 ? 5.075 -5.508 -9.607 1.00 84.31 99 VAL A N 1
ATOM 747 C CA . VAL A 1 99 ? 4.007 -6.400 -10.092 1.00 84.31 99 VAL A CA 1
ATOM 748 C C . VAL A 1 99 ? 3.553 -7.385 -9.013 1.00 84.31 99 VAL A C 1
ATOM 750 O O . VAL A 1 99 ? 2.350 -7.543 -8.789 1.00 84.31 99 VAL A O 1
ATOM 753 N N . SER A 1 100 ? 4.495 -8.045 -8.333 1.00 85.88 100 SER A N 1
ATOM 754 C CA . SER A 1 100 ? 4.170 -9.001 -7.267 1.00 85.88 100 SER A CA 1
ATOM 755 C C . SER A 1 100 ? 3.434 -8.313 -6.116 1.00 85.88 100 SER A C 1
ATOM 757 O O . SER A 1 100 ? 2.378 -8.773 -5.676 1.00 85.88 100 SER A O 1
ATOM 759 N N . PHE A 1 101 ? 3.916 -7.146 -5.696 1.00 85.81 101 PHE A N 1
ATOM 760 C CA . PHE A 1 101 ? 3.289 -6.378 -4.638 1.00 85.81 101 PHE A CA 1
ATOM 761 C C . PHE A 1 101 ? 1.887 -5.880 -5.010 1.00 85.81 101 PHE A C 1
ATOM 763 O O . PHE A 1 101 ? 0.953 -6.034 -4.218 1.00 85.81 101 PHE A O 1
ATOM 770 N N . SER A 1 102 ? 1.703 -5.346 -6.219 1.00 86.75 102 SER A N 1
ATOM 771 C CA . SER A 1 102 ? 0.395 -4.913 -6.717 1.00 86.75 102 SER A CA 1
ATOM 772 C C . SER A 1 102 ? -0.601 -6.071 -6.726 1.00 86.75 102 SER A C 1
ATOM 774 O O . SER A 1 102 ? -1.735 -5.917 -6.266 1.00 86.75 102 SER A O 1
ATOM 776 N N . LEU A 1 103 ? -0.170 -7.269 -7.137 1.00 88.44 103 LEU A N 1
ATOM 777 C CA . LEU A 1 103 ? -0.991 -8.477 -7.054 1.00 88.44 103 LEU A CA 1
ATOM 778 C C . LEU A 1 103 ? -1.368 -8.808 -5.602 1.00 88.44 103 LEU A C 1
ATOM 780 O O . LEU A 1 103 ? -2.532 -9.091 -5.317 1.00 88.44 103 LEU A O 1
ATOM 784 N N . ALA A 1 104 ? -0.416 -8.734 -4.672 1.00 87.81 104 ALA A N 1
ATOM 785 C CA . ALA A 1 104 ? -0.666 -9.020 -3.263 1.00 87.81 104 ALA A CA 1
ATOM 786 C C . ALA A 1 104 ? -1.687 -8.050 -2.646 1.00 87.81 104 ALA A C 1
ATOM 788 O O . ALA A 1 104 ? -2.621 -8.483 -1.966 1.00 87.81 104 ALA A O 1
ATOM 789 N N . VAL A 1 105 ? -1.569 -6.750 -2.932 1.00 86.38 105 VAL A N 1
ATOM 790 C CA . VAL A 1 105 ? -2.523 -5.728 -2.473 1.00 86.38 105 VAL A CA 1
ATOM 791 C C . VAL A 1 105 ? -3.912 -5.957 -3.065 1.00 86.38 105 VAL A C 1
ATOM 793 O O . VAL A 1 105 ? -4.905 -5.865 -2.339 1.00 86.38 105 VAL A O 1
ATOM 796 N N . LEU A 1 106 ? -4.007 -6.308 -4.351 1.00 87.06 106 LEU A N 1
ATOM 797 C CA . LEU A 1 106 ? -5.282 -6.637 -4.991 1.00 87.06 106 LEU A CA 1
ATOM 798 C C . LEU A 1 106 ? -5.937 -7.869 -4.360 1.00 87.06 106 LEU A C 1
ATOM 800 O O . LEU A 1 106 ? -7.134 -7.832 -4.076 1.00 87.06 106 LEU A O 1
ATOM 804 N N . VAL A 1 107 ? -5.170 -8.928 -4.084 1.00 88.19 107 VAL A N 1
ATOM 805 C CA . VAL A 1 107 ? -5.674 -10.144 -3.426 1.00 88.19 107 VAL A CA 1
ATOM 806 C C . VAL A 1 107 ? -6.168 -9.831 -2.017 1.00 88.19 107 VAL A C 1
ATOM 808 O O . VAL A 1 107 ? -7.313 -10.145 -1.689 1.00 88.19 107 VAL A O 1
ATOM 811 N N . ILE A 1 108 ? -5.357 -9.163 -1.190 1.00 82.88 108 ILE A N 1
ATOM 812 C CA . ILE A 1 108 ? -5.748 -8.807 0.182 1.00 82.88 108 ILE A CA 1
ATOM 813 C C . ILE A 1 108 ? -6.970 -7.887 0.158 1.00 82.88 108 ILE A C 1
ATOM 815 O O . ILE A 1 108 ? -7.902 -8.087 0.935 1.00 82.88 108 ILE A O 1
ATOM 819 N N . GLY A 1 109 ? -7.015 -6.919 -0.758 1.00 81.12 109 GLY A N 1
ATOM 820 C CA . GLY A 1 109 ? -8.133 -5.995 -0.906 1.00 81.12 109 GLY A CA 1
ATOM 821 C C . GLY A 1 109 ? -9.418 -6.663 -1.410 1.00 81.12 109 GLY A C 1
ATOM 822 O O . GLY A 1 109 ? -10.506 -6.329 -0.938 1.00 81.12 109 GLY A O 1
ATOM 823 N N . ALA A 1 110 ? -9.316 -7.651 -2.302 1.00 82.44 110 ALA A N 1
ATOM 824 C CA . ALA A 1 110 ? -10.451 -8.452 -2.751 1.00 82.44 110 ALA A CA 1
ATOM 825 C C . ALA A 1 110 ? -10.989 -9.339 -1.618 1.00 82.44 110 ALA A C 1
ATOM 827 O O . ALA A 1 110 ? -12.192 -9.325 -1.343 1.00 82.44 110 ALA A O 1
ATOM 828 N N . VAL A 1 111 ? -10.104 -10.046 -0.904 1.00 82.62 111 VAL A N 1
ATOM 829 C CA . VAL A 1 111 ? -10.459 -10.864 0.270 1.00 82.62 111 VAL A CA 1
ATOM 830 C C . VAL A 1 111 ? -11.101 -9.997 1.348 1.00 82.62 111 VAL A C 1
ATOM 832 O O . VAL A 1 111 ? -12.136 -10.363 1.905 1.00 82.62 111 VAL A O 1
ATOM 835 N N . ALA A 1 112 ? -10.537 -8.818 1.598 1.00 75.38 112 ALA A N 1
ATOM 836 C CA . ALA A 1 112 ? -11.120 -7.800 2.451 1.00 75.38 112 ALA A CA 1
ATOM 837 C C . ALA A 1 112 ? -12.548 -7.451 1.979 1.00 75.38 112 ALA A C 1
ATOM 839 O O . ALA A 1 112 ? -13.506 -7.622 2.737 1.00 75.38 112 ALA A O 1
ATOM 840 N N . CYS A 1 113 ? -12.728 -7.037 0.726 1.00 72.50 113 CYS A N 1
ATOM 841 C CA . CYS A 1 113 ? -14.031 -6.648 0.186 1.00 72.50 113 CYS A CA 1
ATOM 842 C C . CYS A 1 113 ? -15.100 -7.746 0.365 1.00 72.50 113 CYS A C 1
ATOM 844 O O . CYS A 1 113 ? -16.220 -7.458 0.799 1.00 72.50 113 CYS A O 1
ATOM 846 N N . VAL A 1 114 ? -14.742 -9.012 0.116 1.00 73.75 114 VAL A N 1
ATOM 847 C CA . VAL A 1 114 ? -15.631 -10.169 0.312 1.00 73.75 114 VAL A CA 1
ATOM 848 C C . VAL A 1 114 ? -15.942 -10.390 1.793 1.00 73.75 114 VAL A C 1
ATOM 850 O O . VAL A 1 114 ? -17.106 -10.523 2.174 1.00 73.75 114 VAL A O 1
ATOM 853 N N . ARG A 1 115 ? -14.920 -10.377 2.655 1.00 69.50 115 ARG A N 1
ATOM 854 C CA . ARG A 1 115 ? -15.047 -10.663 4.095 1.00 69.50 115 ARG A CA 1
ATOM 855 C C . ARG A 1 115 ? -15.830 -9.600 4.866 1.00 69.50 115 ARG A C 1
ATOM 857 O O . ARG A 1 115 ? -16.270 -9.843 5.995 1.00 69.50 115 ARG A O 1
ATOM 864 N N . ASN A 1 116 ? -15.984 -8.421 4.279 1.00 61.12 116 ASN A N 1
ATOM 865 C CA . ASN A 1 116 ? -16.376 -7.223 4.995 1.00 61.12 116 ASN A CA 1
ATOM 866 C C . ASN A 1 116 ? -17.535 -6.467 4.335 1.00 61.12 116 ASN A C 1
ATOM 868 O O . ASN A 1 116 ? -17.731 -5.268 4.547 1.00 61.12 116 ASN A O 1
ATOM 872 N N . ARG A 1 117 ? -18.418 -7.213 3.664 1.00 54.53 117 ARG A N 1
ATOM 873 C CA . ARG A 1 117 ? -19.829 -6.814 3.551 1.00 54.53 117 ARG A CA 1
ATOM 874 C C . ARG A 1 117 ? -20.497 -6.541 4.917 1.00 54.53 117 ARG A C 1
ATOM 876 O O . ARG A 1 117 ? -21.588 -5.988 4.931 1.00 54.53 117 ARG A O 1
ATOM 883 N N . THR A 1 118 ? -19.860 -6.879 6.045 1.00 45.09 118 THR A N 1
ATOM 884 C CA . THR A 1 118 ? -20.415 -6.761 7.406 1.00 45.09 118 THR A CA 1
ATOM 885 C C . THR A 1 118 ? -19.724 -5.776 8.358 1.00 45.09 118 THR A C 1
ATOM 887 O O . THR A 1 118 ? -20.381 -5.346 9.298 1.00 45.09 118 THR A O 1
ATOM 890 N N . ALA A 1 119 ? -18.461 -5.365 8.167 1.00 47.59 119 ALA A N 1
ATOM 891 C CA . ALA A 1 119 ? -17.796 -4.448 9.114 1.00 47.59 119 ALA A CA 1
ATOM 892 C C . ALA A 1 119 ? -17.567 -3.059 8.500 1.00 47.59 119 ALA A C 1
ATOM 894 O O . ALA A 1 119 ? -16.482 -2.699 8.047 1.00 47.59 119 ALA A O 1
ATOM 895 N N . SER A 1 120 ? -18.626 -2.254 8.443 1.00 44.12 120 SER A N 1
ATOM 896 C CA . SER A 1 120 ? -18.514 -0.881 7.958 1.00 44.12 120 SER A CA 1
ATOM 897 C C . SER A 1 120 ? -17.467 -0.111 8.764 1.00 44.12 120 SER A C 1
ATOM 899 O O . SER A 1 120 ? -17.502 -0.063 9.993 1.00 44.12 120 SER A O 1
ATOM 901 N N . PHE A 1 121 ? -16.541 0.521 8.049 1.00 46.00 121 PHE A N 1
ATOM 902 C CA . PHE A 1 121 ? -15.630 1.515 8.592 1.00 46.00 121 PHE A CA 1
ATOM 903 C C . PHE A 1 121 ? -16.456 2.761 8.973 1.00 46.00 121 PHE A C 1
ATOM 905 O O . PHE A 1 121 ? -16.569 3.708 8.193 1.00 46.00 121 PHE A O 1
ATOM 912 N N . ALA A 1 122 ? -17.105 2.706 10.135 1.00 41.72 122 ALA A N 1
ATOM 913 C CA . ALA A 1 122 ? -17.849 3.806 10.749 1.00 41.72 122 ALA A CA 1
ATOM 914 C C . ALA A 1 122 ? -17.020 4.532 11.832 1.00 41.72 122 ALA A C 1
ATOM 916 O O . ALA A 1 122 ? -17.481 5.497 12.424 1.00 41.72 122 ALA A O 1
ATOM 917 N N . GLY A 1 123 ? -15.786 4.083 12.092 1.00 44.91 123 GLY A N 1
ATOM 918 C CA . GLY A 1 123 ? -14.997 4.513 13.252 1.00 44.91 123 GLY A CA 1
ATOM 919 C C . GLY A 1 123 ? -13.954 5.615 13.031 1.00 44.91 123 GLY A C 1
ATOM 920 O O . GLY A 1 123 ? -13.288 5.958 13.997 1.00 44.91 123 GLY A O 1
ATOM 921 N N . LEU A 1 124 ? -13.768 6.163 11.818 1.00 45.38 124 LEU A N 1
ATOM 922 C CA . LEU A 1 124 ? -12.849 7.309 11.606 1.00 45.38 124 LEU A CA 1
ATOM 923 C C . LEU A 1 124 ? -13.533 8.668 11.800 1.00 45.38 124 LEU A C 1
ATOM 925 O O . LEU A 1 124 ? -12.859 9.681 11.721 1.00 45.38 124 LEU A O 1
ATOM 929 N N . SER A 1 125 ? -14.850 8.722 12.015 1.00 41.47 125 SER A N 1
ATOM 930 C CA . SER A 1 125 ? -15.581 9.996 12.122 1.00 41.47 125 SER A CA 1
ATOM 931 C C . SER A 1 125 ? -15.669 10.537 13.556 1.00 41.47 125 SER 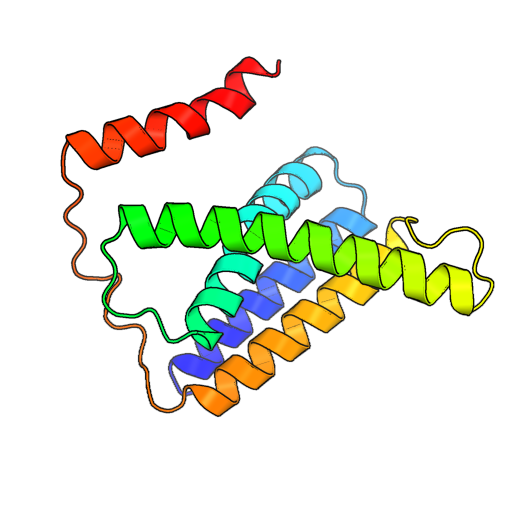A C 1
ATOM 933 O O . SER A 1 125 ? -16.002 11.701 13.740 1.00 41.47 125 SER A O 1
ATOM 935 N N . GLY A 1 126 ? -15.332 9.729 14.569 1.00 44.41 126 GLY A N 1
ATOM 936 C CA . GLY A 1 126 ? -15.211 10.149 15.971 1.00 44.41 126 GLY A CA 1
ATOM 937 C C . GLY A 1 126 ? -13.772 10.543 16.304 1.00 44.41 126 GLY A C 1
ATOM 938 O O . GLY A 1 126 ? -13.082 9.831 17.024 1.00 44.41 126 GLY A O 1
ATOM 939 N N . LEU A 1 127 ? -13.286 11.617 15.683 1.00 53.72 127 LEU A N 1
ATOM 940 C CA . LEU A 1 127 ? -11.902 12.084 15.778 1.00 53.72 127 LEU A CA 1
ATOM 941 C C . LEU A 1 127 ? -11.723 13.028 16.966 1.00 53.72 127 LEU A C 1
ATOM 943 O O . LEU A 1 127 ? -11.949 14.229 16.853 1.00 53.72 127 LEU A O 1
ATOM 947 N N . THR A 1 128 ? -11.239 12.506 18.084 1.00 50.22 128 THR A N 1
ATOM 948 C CA . THR A 1 128 ? -10.677 13.330 19.159 1.00 50.22 128 THR A CA 1
ATOM 949 C C . THR A 1 128 ? -9.326 12.750 19.541 1.00 50.22 128 THR A C 1
ATOM 951 O O . THR A 1 128 ? -9.258 11.729 20.216 1.00 50.22 128 THR A O 1
ATOM 954 N N . LEU A 1 129 ? -8.253 13.373 19.048 1.00 54.50 129 LEU A N 1
ATOM 955 C CA . LEU A 1 129 ? -6.881 13.038 19.428 1.00 54.50 129 LEU A CA 1
ATOM 956 C C . LEU A 1 129 ? -6.561 13.697 20.769 1.00 54.50 129 LEU A C 1
ATOM 958 O O . LEU A 1 129 ? -6.664 14.921 20.884 1.00 54.50 129 LEU A O 1
ATOM 962 N N . SER A 1 130 ? -6.130 12.908 21.750 1.00 60.34 130 SER A N 1
ATOM 963 C CA . SER A 1 130 ? -5.565 13.440 22.988 1.00 60.34 130 SER A CA 1
ATOM 964 C C . SER A 1 130 ? -4.217 14.123 22.716 1.00 60.34 130 SER A C 1
ATOM 966 O O . SER A 1 130 ? -3.465 13.735 21.819 1.00 60.34 130 SER A O 1
ATOM 968 N N . THR A 1 131 ? -3.876 15.148 23.498 1.00 70.81 131 THR A N 1
ATOM 969 C CA . THR A 1 131 ? -2.615 15.903 23.369 1.00 70.81 131 THR A CA 1
ATOM 970 C C . THR A 1 131 ? -1.375 15.001 23.456 1.00 70.81 131 THR A C 1
ATOM 972 O O . THR A 1 131 ? -0.390 15.254 22.766 1.00 70.81 131 THR A O 1
ATOM 975 N N . GLN A 1 132 ? -1.427 13.911 24.231 1.00 65.88 132 GLN A N 1
ATOM 976 C CA . GLN A 1 132 ? -0.317 12.953 24.337 1.00 65.88 132 GLN A CA 1
ATOM 977 C C . GLN A 1 132 ? -0.151 12.082 23.085 1.00 65.88 132 GLN A C 1
ATOM 979 O O . GLN A 1 132 ? 0.970 11.828 22.653 1.00 65.88 132 GLN A O 1
ATOM 984 N N . GLU A 1 133 ? -1.253 11.674 22.456 1.00 69.00 133 GLU A N 1
ATOM 985 C CA . GLU A 1 133 ? -1.241 10.879 21.222 1.00 69.00 133 GLU A CA 1
ATOM 986 C C . GLU A 1 133 ? -0.593 11.646 20.066 1.00 69.00 133 GLU A C 1
ATOM 988 O O . GLU A 1 133 ? 0.177 11.088 19.284 1.00 69.00 133 GLU A O 1
ATOM 993 N N . LYS A 1 134 ? -0.838 12.962 20.005 1.00 69.19 134 LYS A N 1
ATOM 994 C CA . LYS A 1 134 ? -0.178 13.843 19.037 1.00 69.19 134 LYS A CA 1
ATOM 995 C C . LYS A 1 134 ? 1.337 13.863 19.218 1.00 69.19 134 LYS A C 1
ATOM 997 O O . LYS A 1 134 ? 2.039 13.817 18.217 1.00 69.19 134 LYS A O 1
ATOM 1002 N N . ALA A 1 135 ? 1.835 13.899 20.456 1.00 73.69 135 ALA A N 1
ATOM 1003 C CA . ALA A 1 135 ? 3.271 13.925 20.736 1.00 73.69 135 ALA A CA 1
ATOM 1004 C C . ALA A 1 135 ? 3.968 12.621 20.309 1.00 73.69 135 ALA A C 1
ATOM 1006 O O . ALA A 1 135 ? 5.008 12.670 19.652 1.00 73.69 135 ALA A O 1
ATOM 1007 N N . TYR A 1 136 ? 3.361 11.463 20.598 1.00 74.69 136 TYR A N 1
ATOM 1008 C CA . TYR A 1 136 ? 3.901 10.165 20.176 1.00 74.69 136 TYR A CA 1
ATOM 1009 C C . TYR A 1 136 ? 3.901 9.972 18.660 1.00 74.69 136 TYR A C 1
ATOM 1011 O O . TYR A 1 136 ? 4.791 9.301 18.149 1.00 74.69 136 TYR A O 1
ATOM 1019 N N . LEU A 1 137 ? 2.940 10.556 17.937 1.00 70.44 137 LEU A N 1
ATOM 1020 C CA . LEU A 1 137 ? 2.903 10.493 16.473 1.00 70.44 137 LEU A CA 1
ATOM 1021 C C . LEU A 1 137 ? 3.858 11.498 15.814 1.00 70.44 137 LEU A C 1
ATOM 1023 O O . LEU A 1 137 ? 4.375 11.237 14.729 1.00 70.44 137 LEU A O 1
ATOM 1027 N N . PHE A 1 138 ? 4.110 12.632 16.473 1.00 72.69 138 PHE A N 1
ATOM 1028 C CA . PHE A 1 138 ? 5.039 13.653 15.989 1.00 72.69 138 PHE A CA 1
ATOM 1029 C C . PHE A 1 138 ? 6.479 13.145 15.961 1.00 72.69 138 PHE A C 1
ATOM 1031 O O . PHE A 1 138 ? 7.218 13.442 15.028 1.00 72.69 138 PHE A O 1
ATOM 1038 N N . LEU A 1 139 ? 6.860 12.355 16.966 1.00 74.44 139 LEU A N 1
ATOM 1039 C CA . LEU A 1 139 ? 8.224 11.870 17.144 1.00 74.44 139 LEU A CA 1
ATOM 1040 C C . LEU A 1 139 ? 8.731 11.027 15.954 1.00 74.44 139 LEU A C 1
ATOM 1042 O O . LEU A 1 139 ? 9.771 11.380 15.421 1.00 74.44 139 LEU A O 1
ATOM 1046 N N . PRO A 1 140 ? 8.025 9.990 15.455 1.00 70.00 140 PRO A N 1
ATOM 1047 C CA . PRO A 1 140 ? 8.415 9.267 14.242 1.00 70.00 140 PRO A CA 1
ATOM 1048 C C . PRO A 1 140 ? 8.207 10.078 12.952 1.00 70.00 140 PRO A C 1
ATOM 1050 O O . PRO A 1 140 ? 8.890 9.821 11.964 1.00 70.00 140 PRO A O 1
ATOM 1053 N N . ALA A 1 141 ? 7.304 11.065 12.936 1.00 73.62 141 ALA A N 1
ATOM 1054 C CA . ALA A 1 141 ? 7.055 11.891 11.752 1.00 73.62 141 ALA A CA 1
ATOM 1055 C C . ALA A 1 141 ? 8.206 12.864 11.435 1.00 73.62 141 ALA A C 1
ATOM 1057 O O . ALA A 1 141 ? 8.344 13.282 10.286 1.00 73.62 141 ALA A O 1
ATOM 1058 N N . THR A 1 142 ? 9.044 13.209 12.417 1.00 73.31 142 THR A N 1
ATOM 1059 C CA . THR A 1 142 ? 10.224 14.063 12.209 1.00 73.31 142 THR A CA 1
ATOM 1060 C C . THR A 1 142 ? 11.472 13.289 11.779 1.00 73.31 142 THR A C 1
ATOM 1062 O O . THR A 1 142 ? 12.377 13.900 11.217 1.00 73.31 142 THR A O 1
ATOM 1065 N N . PHE A 1 143 ? 11.525 11.961 11.951 1.00 73.19 143 PHE A N 1
ATOM 1066 C CA . PHE A 1 143 ? 12.672 11.139 11.523 1.00 73.19 143 PHE A CA 1
ATOM 1067 C C . PHE A 1 143 ? 13.013 11.276 10.029 1.00 73.19 143 PHE A C 1
ATOM 1069 O O . PHE A 1 143 ? 14.189 11.450 9.721 1.00 73.19 143 PHE A O 1
ATOM 1076 N N . PRO A 1 144 ? 12.044 11.260 9.091 1.00 65.38 144 PRO A N 1
ATOM 1077 C CA . PRO A 1 144 ? 12.334 11.485 7.676 1.00 65.38 144 PRO A CA 1
ATOM 1078 C C . PRO A 1 144 ? 12.896 12.883 7.394 1.00 65.38 144 PRO A C 1
ATOM 1080 O O . PRO A 1 144 ? 13.692 13.041 6.477 1.00 65.38 144 PRO A O 1
ATOM 1083 N N . LEU A 1 145 ? 12.503 13.889 8.187 1.00 70.25 145 LEU A N 1
ATOM 1084 C CA . LEU A 1 145 ? 13.004 15.261 8.060 1.00 70.25 145 LEU A CA 1
ATOM 1085 C C . LEU A 1 145 ? 14.457 15.394 8.538 1.00 70.25 145 LEU A C 1
ATOM 1087 O O . LEU A 1 145 ? 15.185 16.230 8.022 1.00 70.25 145 LEU A O 1
ATOM 1091 N N . LEU A 1 146 ? 14.858 14.578 9.519 1.00 69.69 146 LEU A N 1
ATOM 1092 C CA . LEU A 1 146 ? 16.220 14.514 10.064 1.00 69.69 146 LEU A CA 1
ATOM 1093 C C . LEU A 1 146 ? 17.158 13.604 9.255 1.00 69.69 146 LEU A C 1
ATOM 1095 O O . LEU A 1 146 ? 18.340 13.517 9.564 1.00 69.69 146 LEU A O 1
ATOM 1099 N N . SER A 1 147 ? 16.632 12.882 8.264 1.00 65.25 147 SER A N 1
ATOM 1100 C CA . SER A 1 147 ? 17.417 11.993 7.400 1.00 65.25 147 SER A CA 1
ATOM 1101 C C . SER A 1 147 ? 18.120 12.734 6.250 1.00 65.25 147 SER A C 1
ATOM 1103 O O . SER A 1 147 ? 18.784 12.079 5.442 1.00 65.25 147 SER A O 1
ATOM 1105 N N . ILE A 1 148 ? 17.946 14.057 6.157 1.00 54.09 148 ILE A N 1
ATOM 1106 C CA . ILE A 1 148 ? 18.639 14.977 5.240 1.00 54.09 148 ILE A CA 1
ATOM 1107 C C . ILE A 1 148 ? 19.693 15.761 6.017 1.00 54.09 148 ILE A C 1
ATOM 1109 O O . ILE A 1 148 ? 20.771 15.992 5.430 1.00 54.09 148 ILE A O 1
#

Radius of gyration: 16.85 Å; chains: 1; bounding box: 41×38×40 Å

pLDDT: mean 76.45, std 12.1, range [41.47, 91.0]

Foldseek 3Di:
DPPLVVVLVVLLVLLVQLVVCLVVVVPVSNVVSVCVCLQAQVLLLVCLVVVVQPDDPLCSNVSSRVSSVVCLVVQLVVQVVVCVVVVNPCSPDSVNSSVSVSVVSNVSSVVSSVVPVPPDPPPPVPDDDDPVSVVVVVVVVCVVVVVD

Sequence (148 aa):
MTPIVKRFAVVVALLAATDLAVLLDIPVLRQLLGFSFFTFVPGILVLYLLRLGRLGLTEKVVLSVGLSVSFLMLYGLFVNSASLLVGYDTPLSTVPVVVSFSLAVLVIGAVACVRNRTASFAGLSGLTLSTQEKAYLFLPATFPLLSI

Secondary structure (DSSP, 8-state):
--HHHHHHHHHHHHHHHHHHHHHTT-HHHHHHHHHHHHHHHHHHHHHHHHT-TT--HHHHHHHHHHHHHHHHHHHHHHHHHHHHHHT-S-TTSHHHHHHHHHHHHHHHHHHHHHHTSS----TTSS----HHHHHHHHHHHHTTTTT-